Protein AF-A0AAV7YE27-F1 (afdb_monomer_lite)

Foldseek 3Di:
DAPVPDDDDPVVVVVVCVVPQADPPPRHRHDPVRDDDPVVVVVVVVVVVVVVVVVVVVCPCVVVVVVVVVPPDPDDPPPPPPPVVVVVVVVVVVVVVVVVVVVVVVVVVVVVVVVVVVVVVVVVVVVVVVVVVVVVVVVVVVVVVVVVVVVVD

pLDDT: mean 84.88, std 15.76, range [45.62, 98.38]

Organism: NCBI:txid1746091

Sequence (153 aa):
MCKNGHSFCQVCIERALRTSKQCPVCRIETTKNSLSRNLFLEKFIKKWKEIQKHHNNDGVYQELENLTKTNNTKDKPRIAIVDLEQLGNLHLGMKQKIKQLNTIATELDKERDLWKMKTHEEQDKNENLENKVAKLEEALQILENDLNSYKDF

Secondary structure (DSSP, 8-state):
--TT-----HHHHHHHHHH-SB-TTT--B--GGGPPP-HHHHHHHHHHHHHHHHHTTSSHHHHHHHHHHTT--SS--------HHHHHHHHHHHHHHHHHHHHHHHHHHHHHHHHHHHHHHHHHHHHHHHHHHHHHHHHHHHHHHHHHHHHT-

InterPro domains:
  IPR001841 Zinc finger, RING-type [PF13923] (5-26)
  IPR013083 Zinc finger, RING/FYVE/PHD-type [G3DSA:3.30.40.10] (1-79)

Radius of gyration: 35.5 Å; chains: 1; bounding box: 68×41×106 Å

Structure (mmCIF, N/CA/C/O backbone):
data_AF-A0AAV7YE27-F1
#
_entry.id   AF-A0AAV7YE27-F1
#
loop_
_atom_site.group_PDB
_atom_site.id
_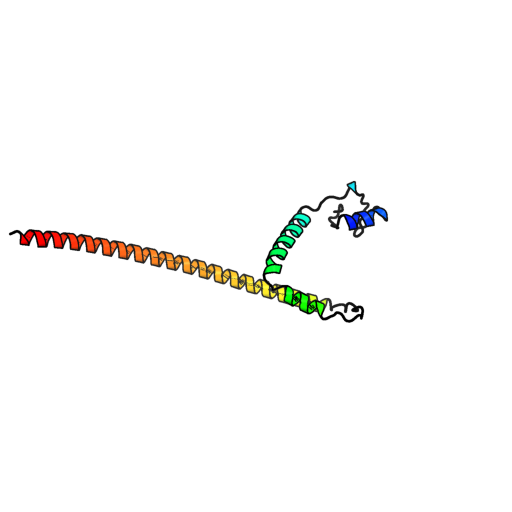atom_site.type_symbol
_atom_site.label_atom_id
_atom_site.label_alt_id
_atom_site.label_comp_id
_atom_site.label_asym_id
_atom_site.label_entity_id
_atom_site.label_seq_id
_atom_site.pdbx_PDB_ins_code
_atom_site.Cartn_x
_atom_site.Cartn_y
_atom_site.Cartn_z
_atom_site.occupancy
_atom_site.B_iso_or_equiv
_atom_site.auth_seq_id
_atom_site.auth_comp_id
_atom_site.auth_asym_id
_atom_site.auth_atom_id
_atom_site.pdbx_PDB_model_num
ATOM 1 N N . MET A 1 1 ? -12.391 10.789 22.683 1.00 96.06 1 MET A N 1
ATOM 2 C CA . MET A 1 1 ? -11.365 9.852 23.168 1.00 96.06 1 MET A CA 1
ATOM 3 C C . MET A 1 1 ? -11.081 10.186 24.621 1.00 96.06 1 MET A C 1
ATOM 5 O O . MET A 1 1 ? -11.019 11.369 24.935 1.00 96.06 1 MET A O 1
ATOM 9 N N . CYS A 1 2 ? -11.007 9.192 25.509 1.00 97.50 2 CYS A N 1
ATOM 10 C CA . CYS A 1 2 ? -10.616 9.439 26.904 1.00 97.50 2 CYS A CA 1
ATOM 11 C C . CYS A 1 2 ? -9.085 9.568 27.034 1.00 97.50 2 CYS A C 1
ATOM 13 O O . CYS A 1 2 ? -8.361 9.279 26.082 1.00 97.50 2 CYS A O 1
ATOM 15 N N . LYS A 1 3 ? -8.585 9.939 28.222 1.00 96.81 3 LYS A N 1
ATOM 16 C CA . LYS A 1 3 ? -7.140 10.093 28.497 1.00 96.81 3 LYS A CA 1
ATOM 17 C C . LYS A 1 3 ? -6.305 8.831 28.214 1.00 96.81 3 LYS A C 1
ATOM 19 O O . LYS A 1 3 ? -5.152 8.951 27.831 1.00 96.81 3 LYS A O 1
ATOM 24 N N . ASN A 1 4 ? -6.909 7.644 28.318 1.00 97.19 4 ASN A N 1
ATOM 25 C CA . ASN A 1 4 ? -6.258 6.354 28.040 1.00 97.19 4 ASN A CA 1
ATOM 26 C C . ASN A 1 4 ? -6.435 5.866 26.588 1.00 97.19 4 ASN A C 1
ATOM 28 O O . ASN A 1 4 ? -6.218 4.693 26.308 1.00 97.19 4 ASN A O 1
ATOM 32 N N . GLY A 1 5 ? -6.909 6.708 25.665 1.00 97.31 5 GLY A N 1
ATOM 33 C CA . GLY A 1 5 ? -6.981 6.357 24.240 1.00 97.31 5 GLY A CA 1
ATOM 34 C C . GLY A 1 5 ? -8.248 5.621 23.783 1.00 97.31 5 GLY A C 1
ATOM 35 O O . GLY A 1 5 ? -8.431 5.409 22.583 1.00 97.31 5 GLY A O 1
ATOM 36 N N . HIS A 1 6 ? -9.187 5.292 24.679 1.00 98.31 6 HIS A N 1
ATOM 37 C CA . HIS A 1 6 ? -10.451 4.669 24.265 1.00 98.31 6 HIS A CA 1
ATOM 38 C C . HIS A 1 6 ? -11.280 5.632 23.408 1.00 98.31 6 HIS A C 1
ATOM 40 O O . HIS A 1 6 ? -11.572 6.770 23.805 1.00 98.31 6 HIS A O 1
ATOM 46 N N . SER A 1 7 ? -11.648 5.166 22.217 1.00 97.94 7 SER A N 1
ATOM 47 C CA . SER A 1 7 ? -12.387 5.928 21.215 1.00 97.94 7 SER A CA 1
ATOM 48 C C . SER A 1 7 ? -13.828 5.437 21.133 1.00 97.94 7 SER A C 1
ATOM 50 O O . SER A 1 7 ? -14.101 4.247 21.235 1.00 97.94 7 SER A O 1
ATOM 52 N N . PHE A 1 8 ? -14.757 6.372 20.958 1.00 97.62 8 PHE A N 1
ATOM 53 C CA . PHE A 1 8 ? -16.192 6.110 20.931 1.00 97.62 8 PHE A CA 1
ATOM 54 C C . PHE A 1 8 ? -16.843 7.032 19.907 1.00 97.62 8 PHE A C 1
ATOM 56 O O . PHE A 1 8 ? -16.326 8.118 19.632 1.00 97.62 8 PHE A O 1
ATOM 63 N N . CYS A 1 9 ? -18.017 6.642 19.414 1.00 97.62 9 CYS A N 1
ATOM 64 C CA . CYS A 1 9 ? -18.888 7.581 18.722 1.00 97.62 9 CYS A CA 1
ATOM 65 C C . CYS A 1 9 ? -19.342 8.687 19.694 1.00 97.62 9 CYS A C 1
ATOM 67 O O . CYS A 1 9 ? -19.531 8.417 20.884 1.00 97.62 9 CYS A O 1
ATOM 69 N N . GLN A 1 10 ? -19.546 9.915 19.204 1.00 96.62 10 GLN A N 1
ATOM 70 C CA . GLN A 1 10 ? -19.949 11.048 20.049 1.00 96.62 10 GLN A CA 1
ATOM 71 C C . GLN A 1 10 ? -21.230 10.741 20.839 1.00 96.62 10 GLN A C 1
ATOM 73 O O . GLN A 1 10 ? -21.263 10.904 22.055 1.00 96.62 10 GLN A O 1
ATOM 78 N N . VAL A 1 11 ? -22.250 10.208 20.164 1.00 97.88 11 VAL A N 1
ATOM 79 C CA . VAL A 1 11 ? -23.544 9.867 20.778 1.00 97.88 11 VAL A CA 1
ATOM 80 C C . VAL A 1 11 ? -23.382 8.838 21.902 1.00 97.88 11 VAL A C 1
ATOM 82 O O . VAL A 1 11 ? -24.007 8.941 22.956 1.00 97.88 11 VAL A O 1
ATOM 85 N N . CYS A 1 12 ? -22.508 7.856 21.684 1.00 98.12 12 CYS A N 1
ATOM 86 C CA . CYS A 1 12 ? -22.261 6.739 22.583 1.00 98.12 12 CYS A CA 1
ATOM 87 C C . CYS A 1 12 ? -21.635 7.226 23.894 1.00 98.12 12 CYS A C 1
ATOM 89 O O . CYS A 1 12 ? -22.127 6.910 24.979 1.00 98.12 12 CYS A O 1
ATOM 91 N N . ILE A 1 13 ? -20.570 8.030 23.796 1.00 97.88 13 ILE A N 1
ATOM 92 C CA . ILE A 1 13 ? -19.877 8.540 24.981 1.00 97.88 13 ILE A CA 1
ATOM 93 C C . ILE A 1 13 ? -20.705 9.598 25.706 1.00 97.88 13 ILE A C 1
ATOM 95 O O . ILE A 1 13 ? -20.746 9.588 26.930 1.00 97.88 13 ILE A O 1
ATOM 99 N N . GLU A 1 14 ? -21.433 10.463 24.996 1.00 97.94 14 GLU A N 1
ATOM 100 C CA . GLU A 1 14 ? -22.312 11.442 25.642 1.00 97.94 14 GLU A CA 1
ATOM 101 C C . GLU A 1 14 ? -23.434 10.770 26.435 1.00 97.94 14 GLU A C 1
ATOM 103 O O . GLU A 1 14 ? -23.724 11.202 27.549 1.00 97.94 14 GLU A O 1
ATOM 108 N N . ARG A 1 15 ? -24.036 9.696 25.905 1.00 98.25 15 ARG A N 1
ATOM 109 C CA . ARG A 1 15 ? -25.042 8.914 26.635 1.00 98.25 15 ARG A CA 1
ATOM 110 C C . ARG A 1 15 ? -24.450 8.301 27.902 1.00 98.25 15 ARG A C 1
ATOM 112 O O . ARG A 1 15 ? -25.046 8.443 28.964 1.00 98.25 15 ARG A O 1
ATOM 119 N N . ALA A 1 16 ? -23.273 7.686 27.810 1.00 98.06 16 ALA A N 1
ATOM 120 C CA . ALA A 1 16 ? -22.607 7.112 28.975 1.00 98.06 16 ALA A CA 1
ATOM 121 C C . ALA A 1 16 ? -22.268 8.176 30.036 1.00 98.06 16 ALA A C 1
ATOM 123 O O . ALA A 1 16 ? -22.529 7.969 31.219 1.00 98.06 16 ALA A O 1
ATOM 124 N N . LEU A 1 17 ? -21.789 9.351 29.605 1.00 97.75 17 LEU A N 1
ATOM 125 C CA . LEU A 1 17 ? -21.431 10.466 30.487 1.00 97.75 17 LEU A CA 1
ATOM 126 C C . LEU A 1 17 ? -22.626 11.175 31.149 1.00 97.75 17 LEU A C 1
ATOM 128 O O . LEU A 1 17 ? -22.435 11.986 32.065 1.00 97.75 17 LEU A O 1
ATOM 132 N N . ARG A 1 18 ? -23.859 10.899 30.705 1.00 98.06 18 ARG A N 1
ATOM 133 C CA . ARG A 1 18 ? -25.080 11.312 31.418 1.00 98.06 18 ARG A CA 1
ATOM 134 C C . ARG A 1 18 ? -25.338 10.435 32.640 1.00 98.06 18 ARG A C 1
ATOM 136 O O . ARG A 1 18 ? -25.794 10.962 33.645 1.00 98.06 18 ARG A O 1
ATOM 143 N N . THR A 1 19 ? -25.019 9.144 32.562 1.00 98.00 19 THR A N 1
ATOM 144 C CA . THR A 1 19 ? -25.238 8.182 33.652 1.00 98.00 19 THR A CA 1
ATOM 145 C C . THR A 1 19 ? -24.071 8.149 34.638 1.00 98.00 19 THR A C 1
ATOM 147 O O . THR A 1 19 ? -24.291 8.105 35.840 1.00 98.00 19 THR A O 1
ATOM 150 N N . SER A 1 20 ? -22.829 8.192 34.151 1.00 97.19 20 SER A N 1
ATOM 151 C CA . SER A 1 20 ? -21.623 8.162 34.985 1.00 97.19 20 SER A CA 1
ATOM 152 C C . SER A 1 20 ? -20.554 9.078 34.403 1.00 97.19 20 SER A C 1
ATOM 154 O O . SER A 1 20 ? -20.286 9.028 33.207 1.00 97.19 20 SER A O 1
ATOM 156 N N . LYS A 1 21 ? -19.894 9.901 35.226 1.00 97.81 21 LYS A N 1
ATOM 157 C CA . LYS A 1 21 ? -18.790 10.786 34.798 1.00 97.81 21 LYS A CA 1
ATOM 158 C C . LYS A 1 21 ? -17.471 10.029 34.605 1.00 97.81 21 LYS A C 1
ATOM 160 O O . LYS A 1 21 ? -16.406 10.526 34.947 1.00 97.81 21 LYS A O 1
ATOM 165 N N . GLN A 1 22 ? -17.530 8.813 34.072 1.00 98.31 22 GLN A N 1
ATOM 166 C CA . GLN A 1 22 ? -16.387 7.923 33.897 1.00 98.31 22 GLN A CA 1
ATOM 167 C C . GLN A 1 22 ? -16.373 7.314 32.495 1.00 98.31 22 GLN A C 1
ATOM 169 O O . GLN A 1 22 ? -17.409 7.118 31.858 1.00 98.31 22 GLN A O 1
ATOM 174 N N . CYS A 1 23 ? -15.179 6.983 32.006 1.00 98.38 23 CYS A N 1
ATOM 175 C CA . CYS A 1 23 ? -15.023 6.232 30.768 1.00 98.38 23 CYS A CA 1
ATOM 176 C C . CYS A 1 23 ? -15.642 4.823 30.910 1.00 98.38 23 CYS A C 1
ATOM 178 O O . CYS A 1 23 ? -15.274 4.112 31.845 1.00 98.38 23 CYS A O 1
ATOM 180 N N . PRO A 1 24 ? -16.486 4.358 29.967 1.00 98.06 24 PRO A N 1
ATOM 181 C CA . PRO A 1 24 ? -17.123 3.036 30.047 1.00 98.06 24 PRO A CA 1
ATOM 182 C C . PRO A 1 24 ? -16.155 1.850 30.093 1.00 98.06 24 PRO A C 1
ATOM 184 O O . PRO A 1 24 ? -16.524 0.781 30.563 1.00 98.06 24 PRO A O 1
ATOM 187 N N . VAL A 1 25 ? -14.930 2.031 29.587 1.00 98.00 25 VAL A N 1
ATOM 188 C CA . VAL A 1 25 ? -13.936 0.952 29.481 1.00 98.00 25 VAL A CA 1
ATOM 189 C C . VAL A 1 25 ? -12.969 0.969 30.663 1.00 98.00 25 VAL A C 1
ATOM 191 O O . VAL A 1 25 ? -12.842 -0.021 31.370 1.00 98.00 25 VAL A O 1
ATOM 194 N N . CYS A 1 26 ? -12.308 2.103 30.913 1.00 98.12 26 CYS A N 1
ATOM 195 C CA . CYS A 1 26 ? -11.269 2.195 31.948 1.00 98.12 26 CYS A CA 1
ATOM 196 C C . CYS A 1 26 ? -11.749 2.774 33.284 1.00 98.12 26 CYS A C 1
ATOM 198 O O . CYS A 1 26 ? -10.951 2.870 34.208 1.00 98.12 26 CYS A O 1
ATOM 200 N N . ARG A 1 27 ? -13.017 3.199 33.385 1.00 97.75 27 ARG A N 1
ATOM 201 C CA . ARG A 1 27 ? -13.635 3.796 34.587 1.00 97.75 27 ARG A CA 1
ATOM 202 C C . ARG A 1 27 ? -12.937 5.045 35.147 1.00 97.75 27 ARG A C 1
ATOM 204 O O . ARG A 1 27 ? -13.325 5.543 36.196 1.00 97.75 27 ARG A O 1
ATOM 211 N N . ILE A 1 28 ? -11.964 5.603 34.428 1.00 97.88 28 ILE A N 1
ATOM 212 C CA . ILE A 1 28 ? -11.327 6.873 34.786 1.00 97.88 28 ILE A CA 1
ATOM 213 C C . ILE A 1 28 ? -12.327 8.012 34.620 1.00 97.88 28 ILE A C 1
ATOM 215 O O . ILE A 1 28 ? -13.054 8.067 33.620 1.00 97.88 28 ILE A O 1
ATOM 219 N N . GLU A 1 29 ? -12.323 8.934 35.580 1.00 98.25 29 GLU A N 1
ATOM 220 C CA . GLU A 1 29 ? -13.139 10.140 35.544 1.00 98.25 29 GLU A CA 1
ATOM 221 C C . GLU A 1 29 ? -12.937 10.895 34.225 1.00 98.25 29 GLU A C 1
ATOM 223 O O . GLU A 1 29 ? -11.823 11.194 33.788 1.00 98.25 29 GLU A O 1
ATOM 228 N N . THR A 1 30 ? -14.042 11.126 33.531 1.00 98.06 30 THR A N 1
ATOM 229 C CA . THR A 1 30 ? -14.072 11.712 32.198 1.00 98.06 30 THR A CA 1
ATOM 230 C C . THR A 1 30 ? -15.262 12.654 32.127 1.00 98.06 30 THR A C 1
ATOM 232 O O . THR A 1 30 ? -16.405 12.273 32.368 1.00 98.06 30 THR A O 1
ATOM 235 N N . THR A 1 31 ? -15.004 13.898 31.750 1.00 97.31 31 THR A N 1
ATOM 236 C CA . THR A 1 31 ? -16.028 14.905 31.466 1.00 97.31 31 THR A CA 1
ATOM 237 C C . THR A 1 31 ? -16.111 15.155 29.964 1.00 97.31 31 THR A C 1
ATOM 239 O O . THR A 1 31 ? -15.170 14.854 29.224 1.00 97.31 31 THR A O 1
ATOM 242 N N . LYS A 1 32 ? -17.215 15.748 29.492 1.00 96.81 32 LYS A N 1
ATOM 243 C CA . LYS A 1 32 ? -17.381 16.104 28.072 1.00 96.81 32 LYS A CA 1
ATOM 244 C C . LYS A 1 32 ? -16.220 16.969 27.558 1.00 96.81 32 LYS A C 1
ATOM 246 O O . LYS A 1 32 ? -15.737 16.731 26.458 1.00 96.81 32 LYS A O 1
ATOM 251 N N . ASN A 1 33 ? -15.726 17.890 28.387 1.00 97.25 33 ASN A N 1
ATOM 252 C CA . ASN A 1 33 ? -14.626 18.797 28.043 1.00 97.25 33 ASN A CA 1
ATOM 253 C C . ASN A 1 33 ? -13.254 18.105 28.032 1.00 97.25 33 ASN A C 1
ATOM 255 O O . ASN A 1 33 ? -12.333 18.585 27.387 1.00 97.25 33 ASN A O 1
ATOM 259 N N . SER A 1 34 ? -13.111 16.973 28.728 1.00 96.50 34 SER A N 1
ATOM 260 C CA . SER A 1 34 ? -11.870 16.185 28.734 1.00 96.50 34 SER A CA 1
ATOM 261 C C . SER A 1 34 ? -11.737 15.228 27.542 1.00 96.50 34 SER A C 1
ATOM 263 O O . SER A 1 34 ? -10.707 14.571 27.394 1.00 96.50 34 SER A O 1
ATOM 265 N N . LEU A 1 35 ? -12.776 15.108 26.708 1.00 97.69 35 LEU A N 1
ATOM 266 C CA . LEU A 1 35 ? -12.745 14.259 25.524 1.00 97.69 35 LEU A CA 1
ATOM 267 C C . LEU A 1 35 ? -12.024 14.967 24.376 1.00 97.69 35 LEU A C 1
ATOM 269 O O . LEU A 1 35 ? -12.388 16.071 23.990 1.00 97.69 35 LEU A O 1
ATOM 273 N N . SER A 1 36 ? -11.072 14.279 23.752 1.00 97.81 36 SER A N 1
ATOM 274 C CA . SER A 1 36 ? -10.419 14.740 22.521 1.00 97.81 36 SER A CA 1
ATOM 275 C C . SER A 1 36 ? -10.958 14.019 21.281 1.00 97.81 36 SER A C 1
ATOM 277 O O . SER A 1 36 ? -11.451 12.887 21.362 1.00 97.81 36 SER A O 1
ATOM 279 N N . ARG A 1 37 ? -10.884 14.658 20.109 1.00 97.75 37 ARG A N 1
ATOM 280 C CA . ARG A 1 37 ? -11.204 14.010 18.826 1.00 97.75 37 ARG A CA 1
ATOM 281 C C . ARG A 1 37 ? -10.055 13.108 18.391 1.00 97.75 37 ARG A C 1
ATOM 283 O O . ARG A 1 37 ? -8.894 13.496 18.481 1.00 97.75 37 ARG A O 1
ATOM 290 N N . ASN A 1 38 ? -10.379 11.921 17.886 1.00 97.19 38 ASN A N 1
ATOM 291 C CA . ASN A 1 38 ? -9.386 11.027 17.297 1.00 97.19 38 ASN A CA 1
ATOM 292 C C . ASN A 1 38 ? -9.314 11.282 15.785 1.00 97.19 38 ASN A C 1
ATOM 294 O O . ASN A 1 38 ? -9.979 10.612 14.997 1.00 97.19 38 ASN A O 1
ATOM 298 N N . LEU A 1 39 ? -8.517 12.280 15.390 1.00 96.44 39 LEU A N 1
ATOM 299 C CA . LEU A 1 39 ? -8.392 12.703 13.989 1.00 96.44 39 LEU A CA 1
ATOM 300 C C . LEU A 1 39 ? -7.853 11.593 13.079 1.00 96.44 39 LEU A C 1
ATOM 302 O O . LEU A 1 39 ? -8.213 11.537 11.905 1.00 96.44 39 LEU A O 1
ATOM 306 N N . PHE A 1 40 ? -7.006 10.707 13.609 1.00 96.19 40 PHE A N 1
ATOM 307 C CA . PHE A 1 40 ? -6.509 9.550 12.868 1.00 96.19 40 PHE A CA 1
ATOM 308 C C . PHE A 1 40 ? -7.657 8.605 12.508 1.00 96.19 40 PHE A C 1
ATOM 310 O O . PHE A 1 40 ? -7.845 8.285 11.336 1.00 96.19 40 PH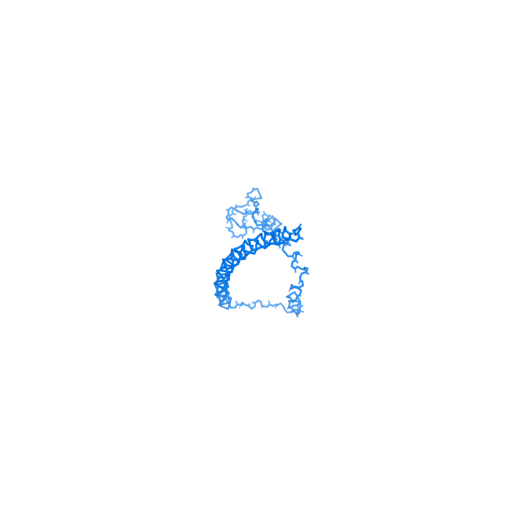E A O 1
ATOM 317 N N . LEU A 1 41 ? -8.467 8.220 13.499 1.00 94.81 41 LEU A N 1
ATOM 318 C CA . LEU A 1 41 ? -9.596 7.319 13.287 1.00 94.81 41 LEU A CA 1
ATOM 319 C C . LEU A 1 41 ? -10.655 7.941 12.368 1.00 94.81 41 LEU A C 1
ATOM 321 O O . LEU A 1 41 ? -11.202 7.253 11.513 1.00 94.81 41 LEU A O 1
ATOM 325 N N . GLU A 1 42 ? -10.913 9.244 12.487 1.00 95.56 42 GLU A N 1
ATOM 326 C CA . GLU A 1 42 ? -11.821 9.957 11.581 1.00 95.56 42 GLU A CA 1
ATOM 327 C C . GLU A 1 42 ? -11.328 9.922 10.124 1.00 95.56 42 GLU A C 1
ATOM 329 O O . GLU A 1 42 ? -12.097 9.571 9.225 1.00 95.56 42 GLU A O 1
ATOM 334 N N . LYS A 1 43 ? -10.044 10.230 9.881 1.00 96.25 43 LYS A N 1
ATOM 335 C CA . LYS A 1 43 ? -9.430 10.147 8.543 1.00 96.25 43 LYS A CA 1
ATOM 336 C C . LYS A 1 43 ? -9.456 8.718 8.001 1.00 96.25 43 LYS A C 1
ATOM 338 O O . LYS A 1 43 ? -9.782 8.518 6.833 1.00 96.25 43 LYS A O 1
ATOM 343 N N . PHE A 1 44 ? -9.157 7.735 8.849 1.00 94.88 44 PHE A N 1
ATOM 344 C CA . PHE A 1 44 ? -9.191 6.321 8.492 1.00 94.88 44 PHE A CA 1
ATOM 345 C C . PHE A 1 44 ? -10.599 5.876 8.080 1.00 94.88 44 PHE A C 1
ATOM 347 O O . PHE A 1 44 ? -10.768 5.329 6.995 1.00 94.88 44 PHE A O 1
ATOM 354 N N . ILE A 1 45 ? -11.623 6.178 8.887 1.00 93.62 45 ILE A N 1
ATOM 355 C CA . ILE A 1 45 ? -13.023 5.853 8.576 1.00 93.62 45 ILE A CA 1
ATOM 356 C C . ILE A 1 45 ? -13.470 6.547 7.288 1.00 93.62 45 ILE A C 1
ATOM 358 O O . ILE A 1 45 ? -14.173 5.939 6.484 1.00 93.62 45 ILE A O 1
ATOM 362 N N . LYS A 1 46 ? -13.073 7.807 7.068 1.00 95.25 46 LYS A N 1
ATOM 363 C CA . LYS A 1 46 ? -13.393 8.533 5.832 1.00 95.25 46 LYS A CA 1
ATOM 364 C C . LYS A 1 46 ? -12.810 7.823 4.607 1.00 95.25 46 LYS A C 1
ATOM 366 O O . LYS A 1 46 ? -13.565 7.496 3.696 1.00 95.25 46 LYS A O 1
ATOM 371 N N . LYS A 1 47 ? -11.510 7.518 4.630 1.00 94.38 47 LYS A N 1
ATOM 372 C CA . LYS A 1 47 ? -10.829 6.797 3.545 1.00 94.38 47 LYS A CA 1
ATOM 373 C C . LYS A 1 47 ? -11.433 5.410 3.322 1.00 94.38 47 LYS A C 1
ATOM 375 O O . LYS A 1 47 ? -11.657 5.006 2.189 1.00 94.38 47 LYS A O 1
ATOM 380 N N . TRP A 1 48 ? -11.748 4.692 4.397 1.00 92.06 48 TRP A N 1
ATOM 381 C CA . TRP A 1 48 ? -12.392 3.384 4.310 1.00 92.06 48 TRP A CA 1
ATOM 382 C C . TRP A 1 48 ? -13.775 3.462 3.647 1.00 92.06 48 TRP A C 1
ATOM 384 O O . TRP A 1 48 ? -14.086 2.645 2.786 1.00 92.06 48 TRP A O 1
ATOM 394 N N . LYS A 1 49 ? -14.578 4.485 3.964 1.00 91.19 49 LYS A N 1
ATOM 395 C CA . LYS A 1 49 ? -15.864 4.728 3.291 1.00 91.19 49 LYS A CA 1
ATOM 396 C C . LYS A 1 49 ? -15.706 5.076 1.811 1.00 91.19 49 LYS A C 1
ATOM 398 O O . LYS A 1 49 ? -16.556 4.690 1.019 1.00 91.19 49 LYS A O 1
ATOM 403 N N . GLU A 1 50 ? -14.664 5.813 1.433 1.00 92.44 50 GLU A N 1
ATOM 404 C CA . GLU A 1 50 ? -14.356 6.101 0.024 1.00 92.44 50 GLU A CA 1
ATOM 405 C C . GLU A 1 50 ? -14.016 4.808 -0.726 1.00 92.44 50 GLU A C 1
ATOM 407 O O . GLU A 1 50 ? -14.616 4.524 -1.757 1.00 92.44 50 GLU A O 1
ATOM 412 N N . ILE A 1 51 ? -13.156 3.969 -0.144 1.00 85.75 51 ILE A N 1
ATOM 413 C CA . ILE A 1 51 ? -12.812 2.644 -0.677 1.00 85.75 51 ILE A CA 1
ATOM 414 C C . ILE A 1 51 ? -14.066 1.772 -0.838 1.00 85.75 51 ILE A C 1
ATOM 416 O O . ILE A 1 51 ? -14.282 1.195 -1.901 1.00 85.75 51 ILE A O 1
ATOM 420 N N . GLN A 1 52 ? -14.943 1.720 0.171 1.00 86.12 52 GLN A N 1
ATOM 421 C CA . GLN A 1 52 ? -16.191 0.956 0.074 1.00 86.12 52 GLN A CA 1
ATOM 422 C C . GLN A 1 52 ? -17.126 1.453 -1.033 1.00 86.12 52 GLN A C 1
ATOM 424 O O . GLN A 1 52 ? -17.792 0.638 -1.663 1.00 86.12 52 GLN A O 1
ATOM 429 N N . LYS A 1 53 ? -17.179 2.764 -1.303 1.00 87.44 53 LYS A N 1
ATOM 430 C CA . LYS A 1 53 ? -17.980 3.293 -2.418 1.00 87.44 53 LYS A CA 1
ATOM 431 C C . LYS A 1 53 ? -17.478 2.795 -3.770 1.00 87.44 53 LYS A C 1
ATOM 433 O O . LYS A 1 53 ? -18.301 2.520 -4.633 1.00 87.44 53 LYS A O 1
ATOM 438 N N . HIS A 1 54 ? -16.162 2.669 -3.940 1.00 80.62 54 HIS A N 1
ATOM 439 C CA . HIS A 1 54 ? -15.585 2.106 -5.159 1.00 80.62 54 HIS A CA 1
ATOM 440 C C . HIS A 1 54 ? -15.855 0.598 -5.257 1.00 80.62 54 HIS A C 1
ATOM 442 O O . HIS A 1 54 ? -16.379 0.151 -6.267 1.00 80.62 54 HIS A O 1
ATOM 448 N N . HIS A 1 55 ? -15.644 -0.164 -4.180 1.00 73.06 55 HIS A N 1
ATOM 449 C CA . HIS A 1 55 ? -15.867 -1.617 -4.201 1.00 73.06 55 HIS A CA 1
ATOM 450 C C . HIS A 1 55 ? -17.335 -2.048 -4.300 1.00 73.06 55 HIS A C 1
ATOM 452 O O . HIS A 1 55 ? -17.613 -3.122 -4.828 1.00 73.06 55 HIS A O 1
ATOM 458 N N . ASN A 1 56 ? -18.289 -1.245 -3.821 1.00 64.12 56 ASN A N 1
ATOM 459 C CA . ASN A 1 56 ? -19.712 -1.547 -4.009 1.00 64.12 56 ASN A CA 1
ATOM 460 C C . ASN A 1 56 ? -20.148 -1.436 -5.481 1.00 64.12 56 ASN A C 1
ATOM 462 O O . ASN A 1 56 ? -21.167 -2.022 -5.838 1.00 64.12 56 ASN A O 1
ATOM 466 N N . ASN A 1 57 ? -19.382 -0.740 -6.329 1.00 62.66 57 ASN A N 1
ATOM 467 C CA . ASN A 1 57 ? -19.610 -0.728 -7.775 1.00 62.66 57 ASN A CA 1
ATOM 468 C C . ASN A 1 57 ? -18.995 -1.949 -8.481 1.00 62.66 57 ASN A C 1
ATOM 470 O O . ASN A 1 57 ? -19.424 -2.277 -9.582 1.00 62.66 57 ASN A O 1
ATOM 474 N N . ASP A 1 58 ? -18.053 -2.651 -7.843 1.00 60.16 58 ASP A N 1
ATOM 475 C CA . ASP A 1 58 ? -17.331 -3.780 -8.446 1.00 60.16 58 ASP A CA 1
ATOM 476 C C . ASP A 1 58 ? -18.048 -5.135 -8.259 1.00 60.16 58 ASP A C 1
ATOM 478 O O . ASP A 1 58 ? -17.518 -6.177 -8.634 1.00 60.16 58 ASP A O 1
ATOM 482 N N . GLY A 1 59 ? -19.245 -5.168 -7.657 1.00 57.53 59 GLY A N 1
ATOM 483 C CA . GLY A 1 59 ? -20.091 -6.372 -7.543 1.00 57.53 59 GLY A CA 1
ATOM 484 C C . GLY A 1 59 ? -19.603 -7.465 -6.575 1.00 57.53 59 GLY A C 1
ATOM 485 O O . GLY A 1 59 ? -20.411 -8.259 -6.099 1.00 57.53 59 GLY A O 1
ATOM 486 N N . VAL A 1 60 ? -18.324 -7.470 -6.189 1.00 59.50 60 VAL A N 1
ATOM 487 C CA . VAL A 1 60 ? -17.695 -8.527 -5.366 1.00 59.50 60 VAL A CA 1
ATOM 488 C C . VAL A 1 60 ? -18.328 -8.673 -3.969 1.00 59.50 60 VAL A C 1
ATOM 490 O O . VAL A 1 60 ? -18.367 -9.765 -3.408 1.00 59.50 60 VAL A O 1
ATOM 493 N N . TYR A 1 61 ? -18.867 -7.595 -3.388 1.00 55.78 61 TYR A N 1
ATOM 494 C CA . TYR A 1 61 ? -19.476 -7.644 -2.049 1.00 55.78 61 TYR A CA 1
ATOM 495 C C . TYR A 1 61 ? -20.957 -8.050 -2.025 1.00 55.78 61 TYR A C 1
ATOM 497 O O . TYR A 1 61 ? -21.437 -8.463 -0.967 1.00 55.78 61 TYR A O 1
ATOM 505 N N . GLN A 1 62 ? -21.678 -7.991 -3.153 1.00 57.22 62 GLN A N 1
ATOM 506 C CA . GLN A 1 62 ? -23.083 -8.422 -3.193 1.00 57.22 62 GLN A CA 1
ATOM 507 C C . GLN A 1 62 ? -23.217 -9.931 -2.941 1.00 57.22 62 GLN A C 1
ATOM 509 O O . GLN A 1 62 ? -24.181 -10.363 -2.314 1.00 57.22 62 GLN A O 1
ATOM 514 N N . GLU A 1 63 ? -22.223 -10.731 -3.332 1.00 57.22 63 GLU A N 1
ATOM 515 C CA . GLU A 1 63 ? -22.213 -12.181 -3.103 1.00 57.22 63 GLU A CA 1
ATOM 516 C C . GLU A 1 63 ? -22.059 -12.540 -1.612 1.00 57.22 63 GLU A C 1
ATOM 518 O O . GLU A 1 63 ? -22.795 -13.377 -1.088 1.00 57.22 63 GLU A O 1
ATOM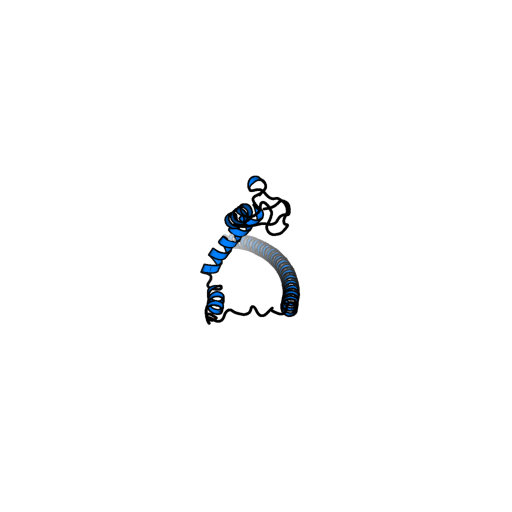 523 N N . LEU A 1 64 ? -21.185 -11.836 -0.882 1.00 57.47 64 LEU A N 1
ATOM 524 C CA . LEU A 1 64 ? -21.020 -11.993 0.573 1.00 57.47 64 LEU A CA 1
ATOM 525 C C . LEU A 1 64 ? 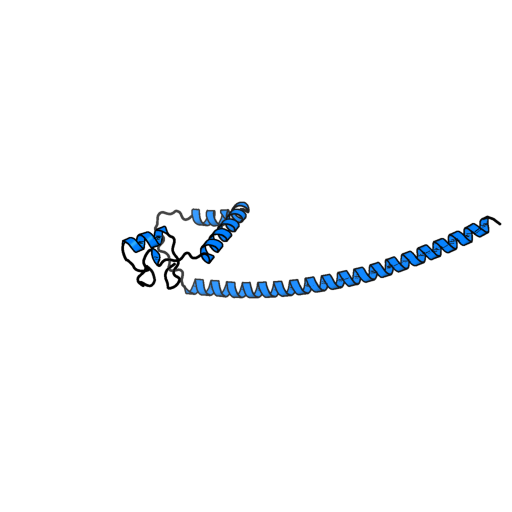-22.249 -11.513 1.360 1.00 57.47 64 LEU A C 1
ATOM 527 O O . LEU A 1 64 ? -22.637 -12.122 2.362 1.00 57.47 64 LEU A O 1
ATOM 531 N N . GLU A 1 65 ? -22.891 -10.432 0.915 1.00 61.16 65 GLU A N 1
ATOM 532 C CA . GLU A 1 65 ? -24.122 -9.948 1.543 1.00 61.16 65 GLU A CA 1
ATOM 533 C C . GLU A 1 65 ? -25.305 -10.903 1.289 1.00 61.16 65 GLU A C 1
ATOM 535 O O . GLU A 1 65 ? -26.132 -11.123 2.175 1.00 61.16 65 GLU A O 1
ATOM 540 N N . ASN A 1 66 ? -25.355 -11.553 0.125 1.00 61.94 66 ASN A N 1
ATOM 541 C CA . ASN A 1 66 ? -26.352 -12.584 -0.168 1.00 61.94 66 ASN A CA 1
ATOM 542 C C . ASN A 1 66 ? -26.145 -13.853 0.678 1.00 61.94 66 ASN A C 1
ATOM 544 O O . ASN A 1 66 ? -27.124 -14.402 1.182 1.00 61.94 66 ASN A O 1
ATOM 548 N N . LEU A 1 67 ? -24.895 -14.256 0.940 1.00 59.97 67 LEU A N 1
ATOM 549 C CA . LEU A 1 67 ? -24.567 -15.376 1.841 1.00 59.97 67 LEU A CA 1
ATOM 550 C C . LEU A 1 67 ? -24.963 -15.123 3.306 1.00 59.97 67 LEU A C 1
ATOM 552 O O . LEU A 1 67 ? -25.187 -16.064 4.064 1.00 59.97 67 LEU A O 1
ATOM 556 N N . THR A 1 68 ? -25.057 -13.860 3.728 1.00 54.72 68 THR A N 1
ATOM 557 C CA . THR A 1 68 ? -25.482 -13.509 5.096 1.00 54.72 68 THR A CA 1
ATOM 558 C C . THR A 1 68 ? -26.994 -13.320 5.221 1.00 54.72 68 THR A C 1
ATOM 560 O O . THR A 1 68 ? -27.552 -13.570 6.291 1.00 54.72 68 THR A O 1
ATOM 563 N N . LYS A 1 69 ? -27.685 -12.951 4.134 1.00 60.31 69 LYS A N 1
ATOM 564 C CA . LYS A 1 69 ? -29.145 -12.758 4.107 1.00 60.31 69 LYS A CA 1
ATOM 565 C C . LYS A 1 69 ? -29.947 -14.066 4.120 1.00 60.31 69 LYS A C 1
ATOM 567 O O . LYS A 1 69 ? -31.111 -14.040 4.515 1.00 60.31 69 LYS A O 1
ATOM 572 N N . THR A 1 70 ? -29.350 -15.207 3.772 1.00 52.66 70 THR A N 1
ATOM 573 C CA . THR A 1 70 ? -30.036 -16.514 3.799 1.00 52.66 70 THR A CA 1
ATOM 574 C C . THR A 1 70 ? -30.217 -17.109 5.200 1.00 52.66 70 THR A C 1
ATOM 576 O O . THR A 1 70 ? -30.978 -18.058 5.349 1.00 52.66 70 THR A O 1
ATOM 579 N N . ASN A 1 71 ? -29.614 -16.539 6.251 1.00 50.72 71 ASN A N 1
ATOM 580 C CA . ASN A 1 71 ? -29.703 -17.070 7.623 1.00 50.72 71 ASN A CA 1
ATOM 581 C C . ASN A 1 71 ? -30.793 -16.404 8.482 1.00 50.72 71 ASN A C 1
ATOM 583 O O . ASN A 1 71 ? -30.668 -16.297 9.701 1.00 50.72 71 ASN A O 1
ATOM 587 N N . ASN A 1 72 ? -31.880 -15.953 7.857 1.00 49.34 72 ASN A N 1
ATOM 588 C CA . ASN A 1 72 ? -32.997 -15.284 8.526 1.00 49.34 72 ASN A CA 1
ATOM 589 C C . ASN A 1 72 ? -34.030 -16.287 9.083 1.00 49.34 72 ASN A C 1
ATOM 591 O O . ASN A 1 72 ? -35.234 -16.170 8.853 1.00 49.34 72 ASN A O 1
ATOM 595 N N . THR A 1 73 ? -33.571 -17.295 9.825 1.00 54.00 73 THR A N 1
ATOM 596 C CA . THR A 1 73 ? -34.437 -18.093 10.702 1.00 54.00 73 THR A CA 1
ATOM 597 C C . THR A 1 73 ? -34.478 -17.416 12.067 1.00 54.00 73 THR A C 1
ATOM 599 O O . THR A 1 73 ? -33.438 -17.121 12.645 1.00 54.00 73 THR A O 1
ATOM 602 N N . LYS A 1 74 ? -35.685 -17.150 12.579 1.00 54.31 74 LYS A N 1
ATOM 603 C CA . LYS A 1 74 ? -36.001 -16.404 13.819 1.00 54.31 74 LYS A CA 1
ATOM 604 C C . LYS A 1 74 ? -35.450 -17.006 15.125 1.00 54.31 74 LYS A C 1
ATOM 606 O O . LYS A 1 74 ? -35.816 -16.546 16.206 1.00 54.31 74 LYS A O 1
ATOM 611 N N . ASP A 1 75 ? -34.553 -17.974 15.045 1.00 53.50 75 ASP A N 1
ATOM 612 C CA . ASP A 1 75 ? -33.827 -18.478 16.193 1.00 53.50 75 ASP A CA 1
ATOM 613 C C . ASP A 1 75 ? -32.624 -17.583 16.440 1.00 53.50 75 ASP A C 1
ATOM 615 O O . ASP A 1 75 ? -31.703 -17.493 15.631 1.00 53.50 75 ASP A O 1
ATOM 619 N N . LYS A 1 76 ? -32.655 -16.895 17.584 1.00 45.62 76 LYS A N 1
ATOM 620 C CA . LYS A 1 76 ? -31.503 -16.204 18.165 1.00 45.62 76 LYS A CA 1
ATOM 621 C C . LYS A 1 76 ? -30.304 -17.149 18.021 1.00 45.62 76 LYS A C 1
ATOM 623 O O . LYS A 1 76 ? -30.308 -18.184 18.695 1.00 45.62 76 LYS A O 1
ATOM 628 N N . PRO A 1 77 ? -29.291 -16.850 17.188 1.00 47.41 77 PRO A N 1
ATOM 629 C CA . PRO A 1 77 ? -28.113 -17.683 17.180 1.00 47.41 77 PRO A CA 1
ATOM 630 C C . PRO A 1 77 ? -27.533 -17.553 18.584 1.00 47.41 77 PRO A C 1
ATOM 632 O O . PRO A 1 77 ? -27.101 -16.474 19.003 1.00 47.41 77 PRO A O 1
ATOM 635 N N . ARG A 1 78 ? -27.554 -18.654 19.346 1.00 46.16 78 ARG A N 1
ATOM 636 C CA . ARG A 1 78 ? -26.493 -18.881 20.322 1.00 46.16 78 ARG A CA 1
ATOM 637 C C . ARG A 1 78 ? -25.242 -18.635 19.505 1.00 46.16 78 ARG A C 1
ATOM 639 O O . ARG A 1 78 ? -24.993 -19.386 18.567 1.00 46.16 78 ARG A O 1
ATOM 646 N N . ILE A 1 79 ? -24.553 -17.529 19.777 1.00 49.88 79 ILE A N 1
ATOM 647 C CA . ILE A 1 79 ? -23.212 -17.303 19.265 1.00 49.88 79 ILE A CA 1
ATOM 648 C C . ILE A 1 79 ? -22.470 -18.526 19.776 1.00 49.88 79 ILE A C 1
ATOM 650 O O . ILE A 1 79 ? -22.147 -18.601 20.962 1.00 49.88 79 ILE A O 1
ATOM 654 N N . ALA A 1 80 ? -22.355 -19.549 18.925 1.00 53.28 80 ALA A N 1
ATOM 655 C CA . ALA A 1 80 ? -21.449 -20.641 19.163 1.00 53.28 80 ALA A CA 1
ATOM 656 C C . ALA A 1 80 ? -20.147 -19.908 19.415 1.00 53.28 80 ALA A C 1
ATOM 658 O O . ALA A 1 80 ? -19.743 -19.080 18.594 1.00 53.28 80 ALA A O 1
ATOM 659 N N . ILE A 1 81 ? -19.611 -20.071 20.621 1.00 53.91 81 ILE A N 1
ATOM 660 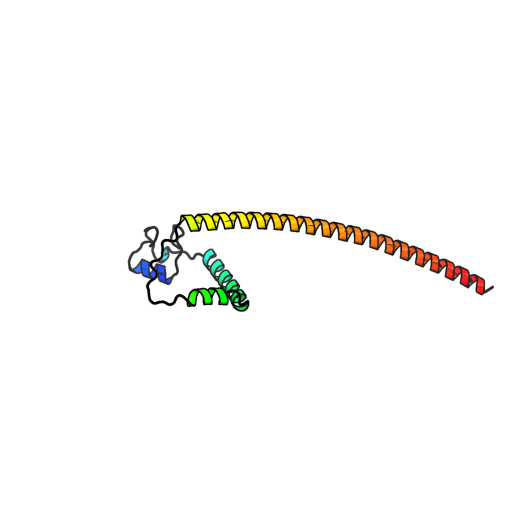C CA . ILE A 1 81 ? -18.274 -19.611 20.939 1.00 53.91 81 ILE A CA 1
ATOM 661 C C . ILE A 1 81 ? -17.434 -20.330 19.895 1.00 53.91 81 ILE A C 1
ATOM 663 O O . ILE A 1 81 ? -17.196 -21.527 20.018 1.00 53.91 81 ILE A O 1
ATOM 667 N N . VAL A 1 82 ? -17.162 -19.641 18.783 1.00 52.75 82 VAL A N 1
ATOM 668 C CA . VAL A 1 82 ? -16.287 -20.145 17.742 1.00 52.75 82 VAL A CA 1
ATOM 669 C C . VAL A 1 82 ? -15.006 -20.364 18.496 1.00 52.75 82 VAL A C 1
ATOM 671 O O . VAL A 1 82 ? -14.485 -19.422 19.101 1.00 52.75 82 VAL A O 1
ATOM 674 N N . ASP A 1 83 ? -14.623 -21.630 18.569 1.00 61.38 83 ASP A N 1
ATOM 675 C CA . ASP A 1 83 ? -13.520 -22.080 19.384 1.00 61.38 83 ASP A CA 1
ATOM 676 C C . ASP A 1 83 ?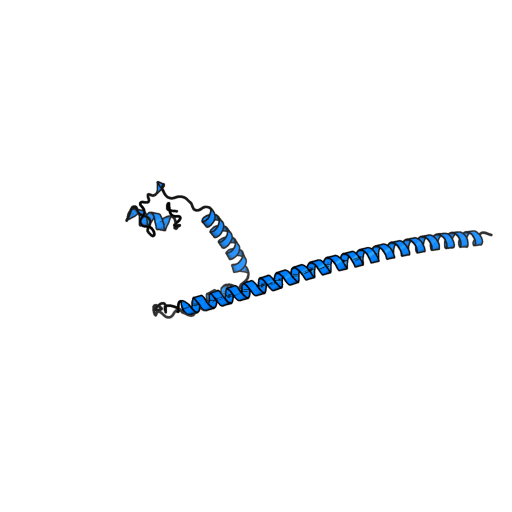 -12.333 -21.161 19.090 1.00 61.38 83 ASP A C 1
ATOM 678 O O . ASP A 1 83 ? -11.913 -21.025 17.935 1.00 61.38 83 ASP A O 1
ATOM 682 N N . LEU A 1 84 ? -11.874 -20.416 20.099 1.00 62.00 84 LEU A N 1
ATOM 683 C CA . LEU A 1 84 ? -10.826 -19.400 19.938 1.00 62.00 84 LEU A CA 1
ATOM 684 C C . LEU A 1 84 ? -9.571 -20.013 19.295 1.00 62.00 84 LEU A C 1
ATOM 686 O O . LEU A 1 84 ? -8.824 -19.325 18.597 1.00 62.00 84 LEU A O 1
ATOM 690 N N . GLU A 1 85 ? -9.398 -21.321 19.466 1.00 66.00 85 GLU A N 1
ATOM 691 C CA . GLU A 1 85 ? -8.380 -22.143 18.831 1.00 66.00 85 GLU A CA 1
ATOM 692 C C . GLU A 1 85 ? -8.518 -22.208 17.295 1.00 66.00 85 GLU A C 1
ATOM 694 O O . GLU A 1 85 ? -7.529 -22.047 16.575 1.00 66.00 85 GLU A O 1
ATOM 699 N N . GLN A 1 86 ? -9.737 -22.322 16.753 1.00 70.88 86 GLN A N 1
ATOM 700 C CA . GLN A 1 86 ? -9.981 -22.315 15.302 1.00 70.88 86 GLN A CA 1
ATOM 701 C C . GLN A 1 86 ? -9.658 -20.953 14.669 1.00 70.88 86 GLN A C 1
ATOM 703 O O . GLN A 1 86 ? -9.068 -20.894 13.586 1.00 70.88 86 GLN A O 1
ATOM 708 N N . LEU A 1 87 ? -9.972 -19.851 15.359 1.00 67.12 87 LEU A N 1
ATOM 709 C CA . LEU A 1 87 ? -9.595 -18.500 14.923 1.00 67.12 87 LEU A CA 1
ATOM 710 C C . LEU A 1 87 ? -8.073 -18.287 14.965 1.00 67.12 87 LEU A C 1
ATOM 712 O O . LEU A 1 87 ? -7.515 -17.659 14.060 1.00 67.12 87 LEU A O 1
ATOM 716 N N . GLY A 1 88 ? -7.394 -18.842 15.973 1.00 68.44 88 GLY A N 1
ATOM 717 C CA . GLY A 1 88 ? -5.934 -18.828 16.077 1.00 68.44 88 GLY A CA 1
ATOM 718 C C . GLY A 1 88 ? -5.255 -19.541 14.904 1.00 68.44 88 GLY A C 1
ATOM 719 O O . GLY A 1 88 ? -4.358 -18.977 14.270 1.00 68.44 88 GLY A O 1
ATOM 720 N N . ASN A 1 89 ? -5.739 -20.734 14.553 1.00 72.50 89 ASN A N 1
ATOM 721 C CA . ASN A 1 89 ? -5.217 -21.525 13.436 1.00 72.50 89 ASN A CA 1
ATOM 722 C C . ASN A 1 89 ? -5.449 -20.845 12.079 1.00 72.50 89 ASN A C 1
ATOM 724 O O . ASN A 1 89 ? -4.539 -20.798 11.246 1.00 72.50 89 ASN A O 1
ATOM 728 N N . LEU A 1 90 ? -6.623 -20.235 11.875 1.00 72.00 90 LEU A N 1
ATOM 729 C CA . LEU A 1 90 ? -6.907 -19.456 10.668 1.00 72.00 90 LEU A CA 1
ATOM 730 C C . LEU A 1 90 ? -5.955 -18.258 10.540 1.00 72.00 90 LEU A C 1
ATOM 732 O O . LEU A 1 90 ? -5.382 -18.025 9.474 1.00 72.00 90 LEU A O 1
ATOM 736 N N . HIS A 1 91 ? -5.734 -17.524 11.632 1.00 76.19 91 HIS A N 1
ATOM 737 C CA . HIS A 1 91 ? -4.834 -16.373 11.640 1.00 76.19 91 HIS A CA 1
ATOM 738 C C . HIS A 1 91 ? -3.377 -16.767 11.350 1.00 76.19 91 HIS A C 1
ATOM 740 O O . HIS A 1 91 ? -2.675 -16.066 10.613 1.00 76.19 91 HIS A O 1
ATOM 746 N N . LEU A 1 92 ? -2.921 -17.903 11.885 1.00 79.12 92 LEU A N 1
ATOM 747 C CA . LEU A 1 92 ? -1.588 -18.433 11.606 1.00 79.12 92 LEU A CA 1
ATOM 748 C C . LEU A 1 92 ? -1.437 -18.829 10.129 1.00 79.12 92 LEU A C 1
ATOM 750 O O . LEU A 1 92 ? -0.454 -18.444 9.492 1.00 79.12 92 LEU A O 1
ATOM 754 N N . GLY A 1 93 ? -2.439 -19.507 9.561 1.00 81.69 93 GLY A N 1
ATOM 755 C CA . GLY A 1 93 ? -2.468 -19.847 8.136 1.00 81.69 93 GLY A CA 1
ATOM 756 C C . GLY A 1 93 ? -2.446 -18.609 7.234 1.00 81.69 93 GLY A C 1
ATOM 757 O O . GLY A 1 93 ? -1.723 -18.568 6.236 1.00 81.69 93 GLY A O 1
ATOM 758 N N . MET A 1 94 ? -3.163 -17.546 7.614 1.00 83.50 94 MET A N 1
ATOM 759 C CA . MET A 1 94 ? -3.125 -16.269 6.892 1.00 83.50 94 MET A CA 1
ATOM 760 C C . MET A 1 94 ? -1.743 -15.610 6.952 1.00 83.50 94 MET A C 1
ATOM 762 O O . MET A 1 94 ? -1.255 -15.135 5.929 1.00 83.50 94 MET A O 1
ATOM 766 N N . LYS A 1 95 ? -1.072 -15.618 8.111 1.00 82.50 95 LYS A N 1
ATOM 767 C CA . LYS A 1 95 ? 0.297 -15.085 8.245 1.00 82.50 95 LYS A CA 1
ATOM 768 C C . LYS A 1 95 ? 1.296 -15.815 7.348 1.00 82.50 95 LYS A C 1
ATOM 770 O O . LYS A 1 95 ? 2.140 -15.167 6.730 1.00 82.50 95 LYS A O 1
ATOM 775 N N . GLN A 1 96 ? 1.189 -17.138 7.245 1.00 88.44 96 GLN A N 1
ATOM 776 C CA . GLN A 1 96 ? 2.041 -17.932 6.355 1.00 88.44 96 GLN A CA 1
ATOM 777 C C . GLN A 1 96 ? 1.797 -17.585 4.881 1.00 88.44 96 GLN A C 1
ATOM 779 O O . GLN A 1 96 ? 2.759 -17.339 4.155 1.00 88.44 96 GLN A O 1
ATOM 784 N N . LYS A 1 97 ? 0.531 -17.466 4.460 1.00 84.62 97 LYS A N 1
ATOM 785 C CA . LYS A 1 97 ? 0.183 -17.035 3.096 1.00 84.62 97 LYS A CA 1
ATOM 786 C C . LYS A 1 97 ? 0.691 -15.629 2.777 1.00 84.62 97 LYS A C 1
ATOM 788 O O . LYS A 1 97 ? 1.247 -15.419 1.707 1.00 84.62 97 LYS A O 1
ATOM 793 N N . ILE A 1 98 ? 0.571 -14.678 3.707 1.00 86.38 98 ILE A N 1
ATOM 794 C CA . ILE A 1 98 ? 1.121 -13.320 3.535 1.00 86.38 98 ILE A CA 1
ATOM 795 C C . ILE A 1 98 ? 2.639 -13.375 3.337 1.00 86.38 98 ILE A C 1
ATOM 797 O O . ILE A 1 98 ? 3.172 -12.701 2.459 1.00 86.38 98 ILE A O 1
ATOM 801 N N . LYS A 1 99 ? 3.345 -14.205 4.114 1.00 89.94 99 LYS A N 1
ATOM 802 C CA . LYS A 1 99 ? 4.791 -14.388 3.954 1.00 89.94 99 LYS A CA 1
ATOM 803 C C . LYS A 1 99 ? 5.141 -14.949 2.571 1.00 89.94 99 LYS A C 1
ATOM 805 O O . LYS A 1 99 ? 6.042 -14.419 1.935 1.00 89.94 99 LYS A O 1
ATOM 810 N N . GLN A 1 100 ? 4.412 -15.964 2.101 1.00 89.12 100 GLN A N 1
ATOM 811 C CA . GLN A 1 100 ? 4.599 -16.543 0.763 1.00 89.12 100 GLN A CA 1
ATOM 812 C C . GLN A 1 100 ? 4.361 -15.511 -0.347 1.00 89.12 100 GLN A C 1
ATOM 814 O O . GLN A 1 100 ? 5.181 -15.390 -1.251 1.00 89.12 100 GLN A O 1
ATOM 819 N N . LEU A 1 101 ? 3.287 -14.722 -0.248 1.00 88.25 101 LEU A N 1
ATOM 820 C CA . LEU A 1 101 ? 2.981 -13.667 -1.218 1.00 88.25 101 LEU A CA 1
ATOM 821 C C . LEU A 1 101 ? 4.069 -12.589 -1.264 1.00 88.25 101 LEU A C 1
ATOM 823 O O . LEU A 1 101 ? 4.439 -12.149 -2.348 1.00 88.25 101 LEU A O 1
ATOM 827 N N . ASN A 1 102 ? 4.621 -12.202 -0.112 1.00 85.25 102 ASN A N 1
ATOM 828 C CA . ASN A 1 102 ? 5.731 -11.251 -0.070 1.00 85.25 102 ASN A CA 1
ATOM 829 C C . ASN A 1 102 ? 6.994 -11.818 -0.732 1.00 85.25 102 ASN A C 1
ATOM 831 O O . ASN A 1 102 ? 7.681 -11.087 -1.438 1.00 85.25 102 ASN A O 1
ATOM 835 N N . THR A 1 103 ? 7.292 -13.108 -0.547 1.00 91.81 103 THR A N 1
ATOM 836 C CA . THR A 1 103 ? 8.412 -13.760 -1.243 1.00 91.81 103 THR A CA 1
ATOM 837 C C . THR A 1 103 ? 8.215 -13.732 -2.760 1.00 91.81 103 THR A C 1
ATOM 839 O O . THR A 1 103 ? 9.104 -13.261 -3.466 1.00 91.81 103 THR A O 1
ATOM 842 N N . ILE A 1 104 ? 7.033 -14.116 -3.252 1.00 90.12 104 ILE A N 1
ATOM 843 C CA . ILE A 1 104 ? 6.711 -14.079 -4.689 1.00 90.12 104 ILE A CA 1
ATOM 844 C C . ILE A 1 104 ? 6.833 -12.652 -5.242 1.00 90.12 104 ILE A C 1
ATOM 846 O O . ILE A 1 104 ? 7.425 -12.445 -6.298 1.00 90.12 104 ILE A O 1
ATOM 850 N N . ALA A 1 105 ? 6.333 -11.646 -4.517 1.00 87.62 105 ALA A N 1
ATOM 851 C CA . ALA A 1 105 ? 6.453 -10.249 -4.933 1.00 87.62 105 ALA A CA 1
ATOM 852 C C . ALA A 1 105 ? 7.923 -9.822 -5.099 1.00 87.62 105 ALA A C 1
ATOM 854 O O . ALA A 1 105 ? 8.273 -9.198 -6.098 1.00 87.62 105 ALA A O 1
ATOM 855 N N . THR A 1 106 ? 8.800 -10.218 -4.169 1.00 91.00 106 THR A N 1
ATOM 856 C CA . THR A 1 106 ? 10.234 -9.909 -4.278 1.00 91.00 106 THR A CA 1
ATOM 857 C C . THR A 1 106 ? 10.933 -10.634 -5.428 1.00 91.00 106 THR A C 1
ATOM 859 O O . THR A 1 106 ? 11.900 -10.107 -5.972 1.00 91.00 106 THR A O 1
ATOM 862 N N . GLU A 1 107 ? 10.479 -11.831 -5.805 1.00 94.50 107 GLU A N 1
ATOM 863 C CA . GLU A 1 107 ? 11.006 -12.557 -6.968 1.00 94.50 107 GLU A CA 1
ATOM 864 C C . GLU A 1 107 ? 10.594 -11.874 -8.276 1.00 94.50 107 GLU A C 1
ATOM 866 O O . GLU A 1 107 ? 11.450 -11.609 -9.118 1.00 94.50 107 GLU A O 1
ATOM 871 N N . LEU A 1 108 ? 9.327 -11.468 -8.395 1.00 89.50 108 LEU A N 1
ATOM 872 C CA . LEU A 1 108 ? 8.827 -10.726 -9.557 1.00 89.50 108 LEU A CA 1
ATOM 873 C C . LEU A 1 108 ? 9.509 -9.364 -9.732 1.00 89.50 108 LEU A C 1
ATOM 875 O O . LEU A 1 108 ? 9.783 -8.951 -10.859 1.00 89.50 108 LEU A O 1
ATOM 879 N N . ASP A 1 109 ? 9.814 -8.661 -8.638 1.00 87.69 109 ASP A N 1
ATOM 880 C CA . ASP A 1 109 ? 10.559 -7.402 -8.707 1.00 87.69 109 ASP A CA 1
ATOM 881 C C . ASP A 1 109 ? 11.972 -7.612 -9.283 1.00 87.69 109 ASP A C 1
ATOM 883 O O . ASP A 1 109 ? 12.399 -6.839 -10.142 1.00 87.69 109 ASP A O 1
ATOM 887 N N . LYS A 1 110 ? 12.666 -8.689 -8.885 1.00 92.62 110 LYS A N 1
ATOM 888 C CA . LYS A 1 110 ? 13.985 -9.045 -9.438 1.00 92.62 110 LYS A CA 1
ATOM 889 C C . LYS A 1 110 ? 13.906 -9.413 -10.916 1.00 92.62 110 LYS A C 1
ATOM 891 O O . LYS A 1 110 ? 14.751 -8.979 -11.696 1.00 92.62 110 LYS A O 1
ATOM 896 N N . GLU A 1 111 ? 12.905 -10.200 -11.310 1.00 89.94 111 GLU A N 1
ATOM 897 C CA . GLU A 1 111 ? 12.690 -10.540 -12.719 1.00 89.94 111 GLU A CA 1
ATOM 898 C C . GLU A 1 111 ? 12.432 -9.286 -13.553 1.00 89.94 111 GLU A C 1
ATOM 900 O O . GLU A 1 111 ? 13.060 -9.102 -14.595 1.00 89.94 111 GLU A O 1
ATOM 905 N N . ARG A 1 112 ? 11.578 -8.374 -13.076 1.00 87.25 112 ARG A N 1
ATOM 906 C CA . ARG A 1 112 ? 11.306 -7.101 -13.754 1.00 87.25 112 ARG A CA 1
ATOM 907 C C . ARG A 1 112 ? 12.580 -6.288 -13.984 1.00 87.25 112 ARG A C 1
ATOM 909 O O . ARG A 1 112 ? 12.741 -5.710 -15.058 1.00 87.25 112 ARG A O 1
ATOM 916 N N . ASP A 1 113 ? 13.473 -6.229 -13.002 1.00 89.50 113 ASP A N 1
ATOM 917 C CA . ASP A 1 113 ? 14.723 -5.478 -13.134 1.00 89.50 113 ASP A CA 1
ATOM 918 C C . ASP A 1 113 ? 15.695 -6.152 -14.120 1.00 89.50 113 ASP A C 1
ATOM 920 O O . ASP A 1 113 ? 16.301 -5.463 -14.942 1.00 89.50 113 ASP A O 1
ATOM 924 N N . LEU A 1 114 ? 15.759 -7.490 -14.149 1.00 90.75 114 LEU A N 1
ATOM 925 C CA . LEU A 1 114 ? 16.504 -8.237 -15.175 1.00 90.75 114 LEU A CA 1
ATOM 926 C C . LEU A 1 114 ? 15.974 -7.970 -16.590 1.00 90.75 114 LEU A C 1
ATOM 928 O O . LEU A 1 114 ? 16.761 -7.803 -17.523 1.00 90.75 114 LEU A O 1
ATOM 932 N N . TRP A 1 115 ? 14.652 -7.907 -16.758 1.00 84.31 115 TRP A N 1
ATOM 933 C CA . TRP A 1 115 ? 14.031 -7.571 -18.040 1.00 84.31 115 TRP A CA 1
ATOM 934 C C . TRP A 1 115 ? 14.405 -6.162 -18.503 1.00 84.31 115 TRP A C 1
ATOM 936 O O . TRP A 1 115 ? 14.785 -5.996 -19.658 1.00 84.31 115 TRP A O 1
ATOM 946 N N . LYS A 1 116 ? 14.389 -5.168 -17.605 1.00 85.50 116 LYS A N 1
ATOM 947 C CA . LYS A 1 116 ? 14.816 -3.795 -17.930 1.00 85.50 116 LYS A CA 1
ATOM 948 C C . LYS A 1 116 ? 16.270 -3.722 -18.398 1.00 85.50 116 LYS A C 1
ATOM 950 O O . LYS A 1 116 ? 16.579 -2.972 -19.321 1.00 85.50 116 LYS A O 1
ATOM 955 N N . MET A 1 117 ? 17.161 -4.499 -17.779 1.00 87.62 117 MET A N 1
ATOM 956 C CA . MET A 1 117 ? 18.565 -4.555 -18.197 1.00 87.62 117 MET A CA 1
ATOM 957 C C . MET A 1 117 ? 18.714 -5.165 -19.594 1.00 87.62 117 MET A C 1
ATOM 959 O O . MET A 1 117 ? 19.416 -4.598 -20.426 1.00 87.62 117 MET A O 1
ATOM 963 N N . LYS A 1 118 ? 18.009 -6.270 -19.878 1.00 88.69 118 LYS A N 1
ATOM 964 C CA . LYS A 1 118 ? 18.025 -6.899 -21.209 1.00 88.69 118 LYS A CA 1
ATOM 965 C C . LYS A 1 118 ? 17.508 -5.963 -22.297 1.00 88.69 118 LYS A C 1
ATOM 967 O O . LYS A 1 118 ? 18.125 -5.875 -23.351 1.00 88.69 118 LYS A O 1
ATOM 972 N N . THR A 1 119 ? 16.428 -5.227 -22.030 1.00 88.19 119 THR A N 1
ATOM 973 C CA . THR A 1 119 ? 15.885 -4.274 -23.007 1.00 88.19 119 THR A CA 1
ATOM 974 C C . THR A 1 119 ? 16.850 -3.132 -23.305 1.00 88.19 119 THR A C 1
ATOM 976 O O . THR A 1 119 ? 16.931 -2.710 -24.451 1.00 88.19 119 THR A O 1
ATOM 979 N N . HIS A 1 120 ? 17.611 -2.656 -22.313 1.00 85.69 120 HIS A N 1
ATOM 980 C CA . HIS A 1 120 ? 18.624 -1.623 -22.546 1.00 85.69 120 HIS A CA 1
ATOM 981 C C . HIS A 1 120 ? 19.787 -2.165 -23.386 1.00 85.69 120 HIS A C 1
ATOM 983 O O . HIS A 1 120 ? 20.209 -1.525 -24.340 1.00 85.69 120 HIS A O 1
ATOM 989 N N . GLU A 1 121 ? 20.260 -3.380 -23.091 1.00 88.75 121 GLU A N 1
ATOM 990 C CA . GLU A 1 121 ? 21.316 -4.024 -23.882 1.00 88.75 121 GLU A CA 1
ATOM 991 C C . GLU A 1 121 ? 20.880 -4.260 -25.341 1.00 88.75 121 GLU A C 1
ATOM 993 O O . GLU A 1 121 ? 21.672 -4.102 -26.271 1.00 88.75 121 GLU A O 1
ATOM 998 N N . GLU A 1 122 ? 19.619 -4.639 -25.564 1.00 89.44 122 GLU A N 1
ATOM 999 C CA . GLU A 1 122 ? 19.045 -4.766 -26.908 1.00 89.44 122 GLU A CA 1
ATOM 1000 C C . GLU A 1 122 ? 18.917 -3.411 -27.616 1.00 89.44 122 GLU A C 1
ATOM 1002 O O . GLU A 1 122 ? 19.225 -3.326 -28.805 1.00 89.44 122 GLU A O 1
ATOM 1007 N N . GLN A 1 123 ? 18.534 -2.352 -26.897 1.00 87.56 123 GLN A N 1
ATOM 1008 C CA . GLN A 1 123 ? 18.494 -0.987 -27.430 1.00 87.56 123 GLN A CA 1
ATOM 1009 C C . GLN A 1 123 ? 19.885 -0.506 -27.865 1.00 87.56 123 GLN A C 1
ATOM 1011 O O . GLN A 1 123 ? 20.028 -0.054 -28.999 1.00 87.56 123 GLN A O 1
ATOM 1016 N N . ASP A 1 124 ? 20.918 -0.703 -27.040 1.00 90.81 124 ASP A N 1
ATOM 1017 C CA . ASP A 1 124 ? 22.303 -0.328 -27.364 1.00 90.81 124 ASP A CA 1
ATOM 1018 C C . ASP A 1 124 ? 22.823 -1.083 -28.606 1.00 90.81 124 ASP A C 1
ATOM 1020 O O . ASP A 1 124 ? 23.527 -0.534 -29.461 1.00 90.81 124 ASP A O 1
ATOM 1024 N N . LYS A 1 125 ? 22.463 -2.370 -28.741 1.00 89.06 125 LYS A N 1
ATOM 1025 C CA . LYS A 1 125 ? 22.795 -3.172 -29.931 1.00 89.06 125 LYS A CA 1
ATOM 1026 C C . LYS A 1 125 ? 22.093 -2.647 -31.178 1.00 89.06 125 LYS A C 1
ATOM 1028 O O . LYS A 1 125 ? 22.723 -2.604 -32.237 1.00 89.06 125 LYS A O 1
ATOM 1033 N N . ASN A 1 126 ? 20.823 -2.262 -31.061 1.00 88.12 126 ASN A N 1
ATOM 1034 C CA . ASN A 1 126 ? 20.058 -1.724 -32.179 1.00 88.12 126 ASN A CA 1
ATOM 1035 C C . ASN A 1 126 ? 20.609 -0.363 -32.633 1.00 88.12 126 ASN A C 1
ATOM 1037 O O . ASN A 1 126 ? 20.863 -0.185 -33.819 1.00 88.12 126 ASN A O 1
ATOM 1041 N N . GLU A 1 127 ? 20.927 0.540 -31.701 1.00 92.12 127 GLU A N 1
ATOM 1042 C CA . GLU A 1 127 ? 21.550 1.837 -32.007 1.00 92.12 127 GLU A CA 1
ATOM 1043 C C . GLU A 1 127 ? 22.913 1.667 -32.711 1.00 92.12 127 GLU A C 1
ATOM 1045 O O . GLU A 1 127 ? 23.241 2.372 -33.667 1.00 92.12 127 GLU A O 1
ATOM 1050 N N . ASN A 1 128 ? 23.721 0.685 -32.299 1.00 92.56 128 ASN A N 1
ATOM 1051 C CA . ASN A 1 128 ? 24.979 0.367 -32.982 1.00 92.56 128 ASN A CA 1
ATOM 1052 C C . ASN A 1 128 ? 24.751 -0.136 -34.422 1.00 92.56 128 ASN A C 1
ATOM 1054 O O . ASN A 1 128 ? 25.499 0.224 -35.332 1.00 92.56 128 ASN A O 1
ATOM 1058 N N . LEU A 1 129 ? 23.724 -0.961 -34.651 1.00 88.94 129 LEU A N 1
ATOM 1059 C CA . LEU A 1 129 ? 23.369 -1.425 -35.995 1.00 88.94 129 LEU A CA 1
ATOM 1060 C C . LEU A 1 129 ? 22.865 -0.280 -36.877 1.00 88.94 129 LEU A C 1
ATOM 1062 O O . LEU A 1 129 ? 23.334 -0.163 -38.006 1.00 88.94 129 LEU A O 1
ATOM 1066 N N . GLU A 1 130 ? 21.998 0.590 -36.363 1.00 91.56 130 GLU A N 1
ATOM 1067 C CA . GLU A 1 130 ? 21.509 1.775 -37.080 1.00 91.56 130 GLU A CA 1
ATOM 1068 C C . GLU A 1 130 ? 22.668 2.689 -37.501 1.00 91.56 130 GLU A C 1
ATOM 1070 O O . GLU A 1 130 ? 22.771 3.070 -38.666 1.00 91.56 130 GLU A O 1
ATOM 1075 N N . ASN A 1 131 ? 23.632 2.929 -36.606 1.00 93.44 131 ASN A N 1
ATOM 1076 C CA . ASN A 1 131 ? 24.847 3.681 -36.929 1.00 93.44 131 ASN A CA 1
ATOM 1077 C C . ASN A 1 131 ? 25.712 3.008 -38.013 1.00 93.44 131 ASN A C 1
ATOM 1079 O O . ASN A 1 131 ? 26.368 3.692 -38.802 1.00 93.44 131 ASN A O 1
ATOM 1083 N N . LYS A 1 132 ? 25.756 1.669 -38.063 1.00 94.88 132 LYS A N 1
ATOM 1084 C CA . LYS A 1 132 ? 26.466 0.937 -39.127 1.00 94.88 132 LYS A CA 1
ATOM 1085 C C . LYS A 1 132 ? 25.735 1.021 -40.461 1.00 94.88 132 LYS A C 1
ATOM 1087 O O . LYS A 1 132 ? 26.403 1.177 -41.479 1.00 94.88 132 LYS A O 1
ATOM 1092 N N . VAL A 1 133 ? 24.405 0.927 -40.456 1.00 92.56 133 VAL A N 1
ATOM 1093 C CA . VAL A 1 133 ? 23.584 1.081 -41.665 1.00 92.56 133 VAL A CA 1
ATOM 1094 C C . VAL A 1 133 ? 23.767 2.483 -42.241 1.00 92.56 133 VAL A C 1
ATOM 1096 O O . VAL A 1 133 ? 24.129 2.594 -43.406 1.00 92.56 133 VAL A O 1
ATOM 1099 N N . ALA A 1 134 ? 23.680 3.530 -41.415 1.00 95.88 134 ALA A N 1
ATOM 1100 C CA . ALA A 1 134 ? 23.877 4.912 -41.856 1.00 95.88 134 ALA A CA 1
ATOM 1101 C C . ALA A 1 134 ? 25.247 5.140 -42.531 1.00 95.88 134 ALA A C 1
ATOM 1103 O O . ALA A 1 134 ? 25.335 5.779 -43.576 1.00 95.88 134 ALA A O 1
ATOM 1104 N N . LYS A 1 135 ? 26.327 4.557 -41.985 1.00 96.88 135 LYS A N 1
ATOM 1105 C CA . LYS A 1 135 ? 27.670 4.630 -42.599 1.00 96.88 135 LYS A CA 1
ATOM 1106 C C . LYS A 1 135 ? 27.758 3.911 -43.946 1.00 96.88 135 LYS A C 1
ATOM 1108 O O . LYS A 1 135 ? 28.507 4.340 -44.819 1.00 96.88 135 LYS A O 1
ATOM 1113 N N . LEU A 1 136 ? 27.046 2.794 -44.104 1.00 96.75 136 LEU A N 1
ATOM 1114 C CA . LEU A 1 136 ? 27.000 2.066 -45.373 1.00 96.75 136 LEU A CA 1
ATOM 1115 C C . LEU A 1 136 ? 26.195 2.835 -46.424 1.00 96.75 136 LEU A C 1
ATOM 1117 O O . LEU A 1 136 ? 26.614 2.882 -47.575 1.00 96.75 136 LEU A O 1
ATOM 1121 N N . GLU A 1 137 ? 25.088 3.462 -46.029 1.00 97.00 137 GLU A N 1
ATOM 1122 C CA . GLU A 1 137 ? 24.284 4.322 -46.904 1.00 97.00 137 GLU A CA 1
ATOM 1123 C C . GLU A 1 137 ? 25.087 5.534 -47.395 1.00 97.00 137 GLU A C 1
ATOM 1125 O O . GLU A 1 137 ? 25.092 5.817 -48.591 1.00 97.00 137 GLU A O 1
ATOM 1130 N N . GLU A 1 138 ? 25.847 6.193 -46.514 1.00 98.00 138 GLU A N 1
ATOM 1131 C CA . GLU A 1 138 ? 26.751 7.287 -46.896 1.00 98.00 138 GLU A CA 1
ATOM 1132 C C . GLU A 1 138 ? 27.815 6.820 -47.906 1.00 98.00 138 GLU A C 1
ATOM 1134 O O . GLU A 1 138 ? 28.044 7.472 -48.926 1.00 98.00 138 GLU A O 1
ATOM 1139 N N . ALA A 1 139 ? 28.432 5.657 -47.670 1.00 97.50 139 ALA A N 1
ATOM 1140 C CA . ALA A 1 139 ? 29.426 5.092 -48.581 1.00 97.50 139 ALA A CA 1
ATOM 1141 C C . ALA A 1 139 ? 28.832 4.729 -49.954 1.00 97.50 139 ALA A C 1
ATOM 1143 O O . ALA A 1 139 ? 29.464 4.973 -50.983 1.00 97.50 139 ALA A O 1
ATOM 1144 N N . LEU A 1 140 ? 27.618 4.170 -49.983 1.00 97.50 140 LEU A N 1
ATOM 1145 C CA . LEU A 1 140 ? 26.899 3.885 -51.227 1.00 97.50 140 LEU A CA 1
ATOM 1146 C C . LEU A 1 140 ? 26.586 5.169 -51.993 1.00 97.50 140 LEU A C 1
ATOM 1148 O O . LEU A 1 140 ? 26.827 5.222 -53.196 1.00 97.50 140 LEU A O 1
ATOM 1152 N N . GLN A 1 141 ? 26.141 6.219 -51.302 1.00 97.94 141 GLN A N 1
ATOM 1153 C CA . GLN A 1 141 ? 25.857 7.510 -51.924 1.00 97.94 141 GLN A CA 1
ATOM 1154 C C . GLN A 1 141 ? 27.103 8.119 -52.585 1.00 97.94 141 GLN A C 1
ATOM 1156 O O . GLN A 1 141 ? 27.008 8.677 -53.678 1.00 97.94 141 GLN A O 1
ATOM 1161 N N . ILE A 1 142 ? 28.276 7.999 -51.949 1.00 97.12 142 ILE A N 1
ATOM 1162 C CA . ILE A 1 142 ? 29.557 8.436 -52.528 1.00 97.12 142 ILE A CA 1
ATOM 1163 C C . ILE A 1 142 ? 29.851 7.661 -53.819 1.00 97.12 142 ILE A C 1
ATOM 1165 O O . ILE A 1 142 ? 30.116 8.273 -54.851 1.00 97.12 142 ILE A O 1
ATOM 1169 N N . LEU A 1 143 ? 29.736 6.330 -53.791 1.00 97.44 143 LEU A N 1
ATOM 1170 C CA . LEU A 1 143 ? 29.989 5.486 -54.964 1.00 97.44 143 LEU A CA 1
ATOM 1171 C C . LEU A 1 143 ? 29.013 5.761 -56.116 1.00 97.44 143 LEU A C 1
ATOM 1173 O O . LEU A 1 143 ? 29.411 5.738 -57.280 1.00 97.44 143 LEU A O 1
ATOM 1177 N N . GLU A 1 144 ? 27.741 6.025 -55.815 1.00 97.69 144 GLU A N 1
ATOM 1178 C CA . GLU A 1 144 ? 26.745 6.404 -56.819 1.00 97.69 144 GLU A CA 1
ATOM 1179 C C . GLU A 1 144 ? 27.077 7.745 -57.478 1.00 97.69 144 GLU A C 1
ATOM 1181 O O . GLU A 1 144 ? 26.960 7.880 -58.700 1.00 97.69 144 GLU A O 1
ATOM 1186 N N . ASN A 1 145 ? 27.523 8.726 -56.689 1.00 96.50 145 ASN A N 1
ATOM 1187 C CA . ASN A 1 145 ? 27.958 10.022 -57.203 1.00 96.50 145 ASN A CA 1
ATOM 1188 C C . ASN A 1 145 ? 29.183 9.872 -58.115 1.00 96.50 145 ASN A C 1
ATOM 1190 O O . ASN A 1 145 ? 29.187 10.413 -59.223 1.00 96.50 145 ASN A O 1
ATOM 1194 N N . ASP A 1 146 ? 30.174 9.082 -57.693 1.00 96.75 146 ASP A N 1
ATOM 1195 C CA . ASP A 1 146 ? 31.360 8.783 -58.495 1.00 96.75 146 ASP A CA 1
ATOM 1196 C C . ASP A 1 146 ? 30.965 8.116 -59.817 1.00 96.75 146 ASP A C 1
ATOM 1198 O O . ASP A 1 146 ? 31.372 8.568 -60.886 1.00 96.75 146 ASP A O 1
ATOM 1202 N N . LEU A 1 147 ? 30.111 7.089 -59.777 1.00 96.81 147 LEU A N 1
ATOM 1203 C CA . LEU A 1 147 ? 29.654 6.378 -60.972 1.00 96.81 147 LEU A CA 1
ATOM 1204 C C . LEU A 1 147 ? 28.931 7.301 -61.960 1.00 96.81 147 LEU A C 1
ATOM 1206 O O . LEU A 1 147 ? 29.114 7.175 -63.170 1.00 96.81 147 LEU A O 1
ATOM 1210 N N . ASN A 1 148 ? 28.098 8.215 -61.461 1.00 95.75 148 ASN A N 1
ATOM 1211 C CA . ASN A 1 148 ? 27.400 9.167 -62.316 1.00 95.75 148 ASN A CA 1
ATOM 1212 C C . ASN A 1 148 ? 28.361 10.177 -62.949 1.00 95.75 148 ASN A C 1
ATOM 1214 O O . ASN A 1 148 ? 28.186 10.484 -64.122 1.00 95.75 148 ASN A O 1
ATOM 1218 N N . SER A 1 149 ? 29.421 10.594 -62.246 1.00 96.00 149 SER A N 1
ATOM 1219 C CA . SER A 1 149 ? 30.443 11.474 -62.830 1.00 96.00 149 SER A CA 1
ATOM 1220 C C . SER A 1 149 ? 31.145 10.860 -64.052 1.00 96.00 149 SER A C 1
ATOM 1222 O O . SER A 1 149 ? 31.531 11.585 -64.963 1.00 96.00 149 SER A O 1
ATOM 1224 N N . TYR A 1 150 ? 31.255 9.526 -64.122 1.00 94.06 150 TYR A N 1
ATOM 1225 C CA . TYR A 1 150 ? 31.819 8.827 -65.283 1.00 94.06 150 TYR A CA 1
ATOM 1226 C C . TYR A 1 150 ? 30.871 8.742 -66.482 1.00 94.06 150 TYR A C 1
ATOM 1228 O O . TYR A 1 150 ? 31.341 8.518 -67.592 1.00 94.06 150 TYR A O 1
ATOM 1236 N N . LYS A 1 151 ? 29.554 8.884 -66.291 1.00 91.25 151 LYS A N 1
ATOM 1237 C CA . LYS A 1 151 ? 28.580 8.824 -67.398 1.00 91.25 151 LYS A CA 1
ATOM 1238 C C . LYS A 1 151 ? 28.559 10.098 -68.243 1.00 91.25 151 LYS A C 1
ATOM 1240 O O . LYS A 1 151 ? 28.014 10.067 -69.342 1.00 91.25 151 LYS A O 1
ATOM 1245 N N . ASP A 1 152 ? 29.132 11.183 -67.729 1.00 85.50 152 ASP A N 1
ATOM 1246 C CA . ASP A 1 152 ? 29.195 12.484 -68.400 1.00 85.50 152 ASP A CA 1
ATOM 1247 C C . ASP A 1 152 ? 30.445 12.649 -69.298 1.00 85.50 152 ASP A C 1
ATOM 1249 O O . ASP A 1 152 ? 30.599 13.691 -69.939 1.00 85.50 152 ASP A O 1
ATOM 1253 N N . PHE A 1 153 ? 31.320 11.634 -69.362 1.00 75.81 153 PHE A N 1
ATOM 1254 C CA . PHE A 1 153 ? 32.493 11.557 -70.248 1.00 75.81 153 PHE A CA 1
ATOM 1255 C C . PHE A 1 153 ? 32.239 10.643 -71.453 1.00 75.81 153 PHE A C 1
ATOM 1257 O O . PHE A 1 153 ? 32.721 10.999 -72.555 1.00 75.81 153 PHE A O 1
#

=== Feature glossary ===
Reading guide. The protein is described through the following features:

Foldseek 3Di. A 3Di character summarizes, for each residue, the relative orientation of the Cα frame of its nearest spatial neighbor. Because it encodes fold topology rather than chemistry, 3Di alignments detect remote structural similarity that sequence alignment misses.

Contact-map, Ramachandran, and PAE plots. Plot images: a contact map (which residues are close in 3D, as an N×N binary image), a Ramachandran scatter (backbone torsion angles, revealing secondary-structure composition at a glance), and — for AlphaFold structures — a PAE heatmap (pairwise prediction confidence).

Radius of gyration, Cα contacts, bounding box. Radius of gyration (Rg) is the root-mean-square distance of Cα atoms from their centroid — a single number for overall size and compactness. A globular domain of N residues has Rg ≈ 2.2·N^0.38 Å; an extended or disordered chain has a much larger Rg. The Cα contact count is the number of residue pairs whose Cα atoms are within 8 Å and are more than four positions apart in sequence — a standard proxy for tertiary packing density. The bounding box is the smallest axis-aligned box enclosing all Cα atoms.

Secondary structure (8-state, DSSP). Eight-state secondary structure (DSSP): H is the canonical α-helix, G the tighter 3₁₀-helix, I the wider π-helix; E/B are β-structure, T and S are turns and bends, and '-' is everything else. DSSP derives these from the pattern of main-chain N–H···O=C hydrogen bonds, not from the sequence.

B-factor. B-factor (Debye–Waller factor) reflects atomic displacement in the crystal lattice. It is an experimental observable (units Å²), not a prediction; low values mean the atom is pinned down, high values mean it moves or is heterogeneous across the crystal.

pLDDT. pLDDT is the predicted lDDT-Cα score: AlphaFold's confidence that the local environment of each residue (all inter-atomic distances within 15 Å) is correctly placed. It is a per-residue number between 0 and 100, with higher meaning more reliable.

Nearest PDB structures. Nearest PDB neighbors are the top structural matches found by Foldseek when searching this structure against the entire Protein Data Bank. Each hit reports a TM-score (0 to 1; >0.5 almost always implies the same fold) and an E-value. These are *structural* homologs — they may share no detectable sequence similarity.

Solvent-accessible surface area. Accessible surface area quantifies burial. A residue with SASA near zero is packed into the hydrophobic core; one with SASA >100 Å² sits on the surface. Computed here via the Shrake–Rupley numerical algorithm with a 1.4 Å probe.

Rendered structure images. Structure images are PyMOL renders from six orthogonal camera directions. Cartoon representation draws helices as coils and strands as arrows; sticks shows the backbone as bonds; surface shows the solvent-excluded envelope. Rainbow coloring maps sequence position to hue (blue→red, N→C); chain coloring assigns a distinct color per polypeptide.

Backbone torsions (φ/ψ). φ (phi) and ψ (psi) are the two rotatable backbone dihedrals per residue: φ is the C(i-1)–N–Cα–C torsion, ψ is the N–Cα–C–N(i+1) torsion, both in degrees on (−180°, 180°]. α-helical residues cluster near (−60°, −45°); β-strand residues near (−120°, +130°). A Ramachandran plot is simply a scatter of (φ, ψ) for every residue.

Predicted aligned error. Predicted Aligned Error (PAE) is an AlphaFold confidence matrix: entry (i, j) is the expected error in the position of residue j, in ångströms, when the prediction is superimposed on the true structure at residue i. Low PAE within a block of residues means that block is internally rigid and well-predicted; high PAE between two blocks means their relative placement is uncertain even if each block individually is confident.

mmCIF coordinates. Structure coordinates are given as an mmCIF _atom_site loop: one row per atom with element, residue name, chain id, sequence number, and x/y/z position in Å. Only the four main-chain atoms per residue are included here; side chains are omitted to keep the record compact.

InterPro / GO / CATH / organism. Database cross-references. InterPro integrates a dozen domain/family signature databases into unified entries with residue-range hits. GO terms attach function/process/location labels with evidence codes. CATH codes position the fold in a four-level structural taxonomy. Organism is the NCBI-taxonomy species name.

Secondary structure (3-state, P-SEA). SS3 is a coarse helix/strand/coil call (letters a/b/c) made by the P-SEA algorithm from inter-Cα distances and dihedrals. It is less detailed than DSSP but needs only Cα positions.

Sequence. Sequence gives the chain of amino acids in standard one-letter code (A=alanine, C=cysteine, …, Y=tyrosine), read N→C. It is the only feature that is directly encoded by the gene; all structural features are derived from the folded form of this sequence.